Protein AF-A0A1T2XL00-F1 (afdb_monomer_lite)

Secondary structure (DSSP, 8-state):
----HHHHHHHHHHHTTPPPGGGGS---TT------PPPPHHHHHHHHHHHS--TT----SS----------SSSS---------------------

Organism: NCBI:txid1324314

Sequence (97 aa):
MGATKAKKLREKRIREGKYDPTNQRGSWNGILPIERTTPTRQEAQLKLHKKHKQKWNQSHAGDDSIFLLPRLLYLKMSCPMSANLYFPMFSIGATRP

Foldseek 3Di:
DDDDPVVVVQVVCVVVVHDRCVVVPDDPVPDDPDPPDDDDPVRVVVCVCPVPPPPPPPPDPPDDDDPDDDPPDPPPDDDDDDDDDDDDDDDDDDDDD

Structure (mmCIF, N/CA/C/O backbone):
data_AF-A0A1T2XL00-F1
#
_entry.id   AF-A0A1T2XL00-F1
#
loop_
_atom_site.group_PDB
_atom_site.id
_atom_site.type_symbol
_atom_site.label_atom_id
_atom_site.label_alt_id
_atom_site.label_comp_id
_atom_site.label_asym_id
_atom_site.label_entity_id
_atom_site.label_seq_id
_atom_site.pdbx_PDB_ins_code
_atom_site.Cartn_x
_atom_site.Cartn_y
_atom_site.Cartn_z
_atom_site.occupancy
_atom_site.B_iso_or_equiv
_atom_site.auth_seq_id
_atom_site.auth_comp_id
_atom_site.auth_asym_id
_atom_site.auth_atom_id
_atom_site.pdbx_PDB_model_num
ATOM 1 N N . MET A 1 1 ? 7.168 15.081 -8.708 1.00 43.09 1 MET A N 1
ATOM 2 C CA . MET A 1 1 ? 7.289 13.619 -8.484 1.00 43.09 1 MET A CA 1
ATOM 3 C C . MET A 1 1 ? 7.859 12.980 -9.739 1.00 43.09 1 MET A C 1
ATOM 5 O O . MET A 1 1 ? 7.390 13.302 -10.820 1.00 43.09 1 MET A O 1
ATOM 9 N N . GLY A 1 2 ? 8.889 12.141 -9.620 1.00 84.69 2 GLY A N 1
ATOM 10 C CA . GLY A 1 2 ? 9.558 11.515 -10.765 1.00 84.69 2 GLY A CA 1
ATOM 11 C C . GLY A 1 2 ? 9.544 9.993 -10.666 1.00 84.69 2 GLY A C 1
ATOM 12 O O . GLY A 1 2 ? 9.465 9.440 -9.571 1.00 84.69 2 GLY A O 1
ATOM 13 N N . ALA A 1 3 ? 9.635 9.311 -11.809 1.00 88.69 3 ALA A N 1
ATOM 14 C CA . ALA A 1 3 ? 9.776 7.859 -11.833 1.00 88.69 3 ALA A CA 1
ATOM 15 C C . ALA A 1 3 ? 11.016 7.416 -11.035 1.00 88.69 3 ALA A C 1
ATOM 17 O O . ALA A 1 3 ? 12.085 8.029 -11.137 1.00 88.69 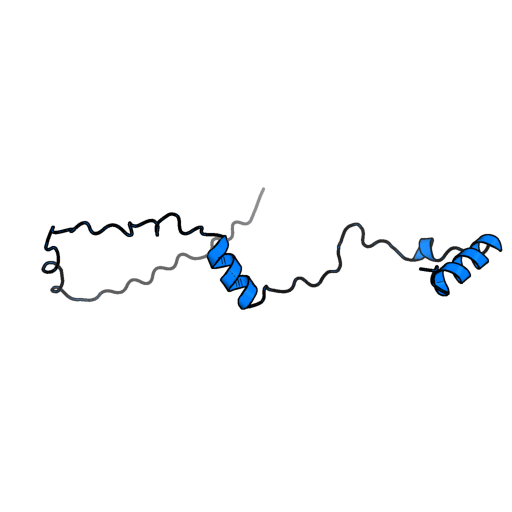3 ALA A O 1
ATOM 18 N N . THR A 1 4 ? 10.879 6.336 -10.264 1.00 94.31 4 THR A N 1
ATOM 19 C CA . THR A 1 4 ? 11.987 5.755 -9.498 1.00 94.31 4 THR A CA 1
ATOM 20 C C . THR A 1 4 ? 13.111 5.294 -10.429 1.00 94.31 4 THR A C 1
ATOM 22 O O . THR A 1 4 ? 12.880 4.956 -11.595 1.00 94.31 4 THR A O 1
ATOM 25 N N . LYS A 1 5 ? 14.347 5.238 -9.916 1.00 94.44 5 LYS A N 1
ATOM 26 C CA . LYS A 1 5 ? 15.510 4.758 -10.686 1.00 94.44 5 LYS A CA 1
ATOM 27 C C . LYS A 1 5 ? 15.267 3.355 -11.267 1.00 94.44 5 LYS A C 1
ATOM 29 O O . LYS A 1 5 ? 15.559 3.118 -12.434 1.00 94.44 5 LYS A O 1
ATOM 34 N N . ALA A 1 6 ? 14.651 2.463 -10.487 1.00 92.56 6 ALA A N 1
ATOM 35 C CA . ALA A 1 6 ? 14.313 1.106 -10.915 1.00 92.56 6 ALA A CA 1
ATOM 36 C C . ALA A 1 6 ? 13.335 1.079 -12.103 1.00 92.56 6 ALA A C 1
ATOM 38 O O . ALA A 1 6 ? 13.558 0.348 -13.068 1.00 92.56 6 ALA A O 1
ATOM 39 N N . LYS A 1 7 ? 12.289 1.918 -12.075 1.00 93.50 7 LYS A N 1
ATOM 40 C CA . LYS A 1 7 ? 11.312 2.013 -13.169 1.00 93.50 7 LYS A CA 1
ATOM 41 C C . LYS A 1 7 ? 11.976 2.480 -14.470 1.00 93.50 7 LYS A C 1
ATOM 43 O O . LYS A 1 7 ? 11.796 1.840 -15.502 1.00 93.50 7 LYS A O 1
ATOM 48 N N . LYS A 1 8 ? 12.822 3.512 -14.395 1.00 94.44 8 LYS A N 1
ATOM 49 C CA . LYS A 1 8 ? 13.573 4.037 -15.550 1.00 94.44 8 LYS A CA 1
ATOM 50 C C . LYS A 1 8 ? 14.515 2.994 -16.163 1.00 94.44 8 LYS A C 1
ATOM 52 O O . LYS A 1 8 ? 14.604 2.881 -17.383 1.00 94.44 8 LYS A O 1
ATOM 57 N N . LEU A 1 9 ? 15.210 2.215 -15.329 1.00 93.81 9 LEU A N 1
ATOM 58 C CA . LEU A 1 9 ? 16.093 1.137 -15.793 1.00 93.81 9 LEU A CA 1
ATOM 59 C C . LEU A 1 9 ? 15.318 0.025 -16.502 1.00 93.81 9 LEU A C 1
ATOM 61 O O . LEU A 1 9 ? 15.766 -0.462 -17.539 1.00 93.81 9 LEU A O 1
ATOM 65 N N . ARG A 1 10 ? 14.148 -0.353 -15.977 1.00 92.62 10 ARG A N 1
ATOM 66 C CA . ARG A 1 10 ? 13.270 -1.335 -16.619 1.00 92.62 10 ARG A CA 1
ATOM 67 C C . ARG A 1 10 ? 12.803 -0.848 -17.991 1.00 92.62 10 ARG A C 1
ATOM 69 O O . ARG A 1 10 ? 12.969 -1.562 -18.969 1.00 92.62 10 ARG A O 1
ATOM 76 N N . GLU A 1 11 ? 12.307 0.383 -18.082 1.00 94.00 11 GLU A N 1
ATOM 77 C CA . GLU A 1 11 ? 11.869 0.991 -19.349 1.00 94.00 11 GLU A CA 1
ATOM 78 C C . GLU A 1 11 ? 13.002 1.092 -20.377 1.00 94.00 11 GLU A C 1
ATOM 80 O O . GLU A 1 11 ? 12.779 0.894 -21.569 1.00 94.00 11 GLU A O 1
ATOM 85 N N . LYS A 1 12 ? 14.234 1.376 -19.933 1.00 95.06 12 LYS A N 1
ATOM 86 C CA . LYS A 1 12 ? 15.417 1.345 -20.804 1.00 95.06 12 LYS A CA 1
ATOM 87 C C . LYS A 1 12 ? 15.665 -0.060 -21.361 1.00 95.06 12 LYS A C 1
ATOM 89 O O . LYS A 1 12 ? 15.841 -0.202 -22.563 1.00 95.06 12 LYS A O 1
ATOM 94 N N . ARG A 1 13 ? 15.633 -1.093 -20.514 1.00 93.69 13 ARG A N 1
ATOM 95 C CA . ARG A 1 13 ? 15.839 -2.490 -20.938 1.00 93.69 13 ARG A CA 1
ATOM 96 C C . ARG A 1 13 ? 14.760 -2.967 -21.912 1.00 93.69 13 ARG A C 1
ATOM 98 O O . ARG A 1 13 ? 15.099 -3.608 -22.896 1.00 93.69 13 ARG A O 1
ATOM 105 N N . ILE A 1 14 ? 13.501 -2.598 -21.678 1.00 94.81 14 ILE A N 1
ATOM 106 C CA . ILE A 1 14 ? 12.390 -2.917 -22.588 1.00 94.81 14 ILE A CA 1
ATOM 107 C C . ILE A 1 14 ? 12.610 -2.258 -23.956 1.00 94.81 14 ILE A C 1
ATOM 109 O O . ILE A 1 14 ? 12.457 -2.915 -24.979 1.00 94.81 14 ILE A O 1
ATOM 113 N N . ARG A 1 15 ? 13.043 -0.988 -23.988 1.00 94.94 15 ARG A N 1
ATOM 114 C CA . ARG A 1 15 ? 13.392 -0.298 -25.246 1.00 94.94 15 ARG A CA 1
ATOM 115 C C . ARG A 1 15 ? 14.547 -0.958 -25.996 1.00 94.94 15 ARG A C 1
ATOM 117 O O . ARG A 1 15 ? 14.552 -0.950 -27.216 1.00 94.94 15 ARG A O 1
ATOM 124 N N . GLU A 1 16 ? 15.504 -1.534 -25.277 1.00 96.50 16 GLU A N 1
ATOM 125 C CA . GLU A 1 16 ? 16.614 -2.310 -25.848 1.00 96.50 16 GLU A CA 1
ATOM 126 C C . GLU A 1 16 ? 16.191 -3.723 -26.306 1.00 96.50 16 GLU A C 1
ATOM 128 O O . GLU A 1 16 ? 17.042 -4.493 -26.742 1.00 96.50 16 GLU A O 1
ATOM 133 N N . GLY A 1 17 ? 14.910 -4.094 -26.182 1.00 94.56 17 GLY A N 1
ATOM 134 C CA . GLY A 1 17 ? 14.397 -5.418 -26.552 1.00 94.56 17 GLY A CA 1
ATOM 135 C C . GLY A 1 17 ? 14.677 -6.517 -25.522 1.00 94.56 17 GLY A C 1
ATOM 136 O O . GLY A 1 17 ? 14.523 -7.699 -25.819 1.00 94.56 17 GLY A O 1
ATOM 137 N N . LYS A 1 18 ? 1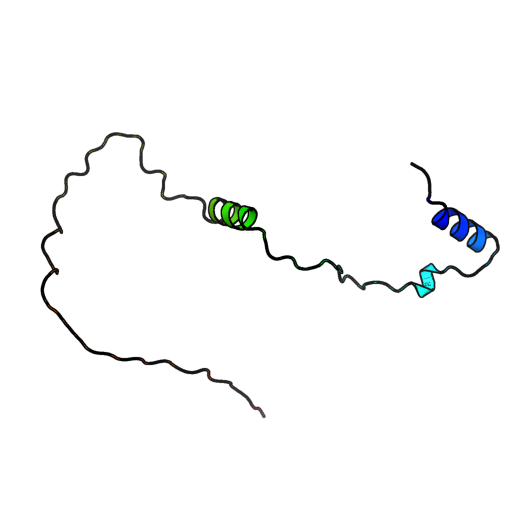5.102 -6.159 -24.304 1.00 93.50 18 LYS A N 1
ATOM 138 C CA . LYS A 1 18 ? 15.352 -7.125 -23.223 1.00 93.50 18 LYS A CA 1
ATOM 139 C C . LYS A 1 18 ? 14.052 -7.521 -22.524 1.00 93.50 18 LYS A C 1
ATOM 141 O O . LYS A 1 18 ? 13.063 -6.793 -22.532 1.00 93.50 18 LYS A O 1
ATOM 146 N N . TYR A 1 19 ? 14.107 -8.665 -21.849 1.00 91.19 19 TYR A N 1
ATOM 147 C CA . TYR A 1 19 ? 12.990 -9.244 -21.110 1.00 91.19 19 TYR A CA 1
ATOM 148 C C . TYR A 1 19 ? 12.434 -8.321 -20.009 1.00 91.19 19 TYR A C 1
ATOM 150 O O . TYR A 1 19 ? 13.199 -7.718 -19.247 1.00 91.19 19 TYR A O 1
ATOM 158 N N . ASP A 1 20 ? 11.102 -8.258 -19.888 1.00 91.88 20 ASP A N 1
ATOM 159 C CA . ASP A 1 20 ? 10.427 -7.528 -18.812 1.00 91.88 20 ASP A CA 1
ATOM 160 C C . ASP A 1 20 ? 10.246 -8.416 -17.562 1.00 91.88 20 ASP A C 1
ATOM 162 O O . ASP A 1 20 ? 9.493 -9.393 -17.606 1.00 91.88 20 ASP A O 1
ATOM 166 N N . PRO A 1 21 ? 10.870 -8.075 -16.415 1.00 87.25 21 PRO A N 1
ATOM 167 C CA . PRO A 1 21 ? 10.713 -8.825 -15.169 1.00 87.25 21 PRO A CA 1
ATOM 168 C C . PRO A 1 21 ? 9.288 -8.800 -14.592 1.00 87.25 21 PRO A C 1
ATOM 170 O O . PRO A 1 21 ? 9.002 -9.570 -13.676 1.00 87.25 21 PRO A O 1
ATOM 173 N N . THR A 1 22 ? 8.383 -7.937 -15.073 1.00 88.06 22 THR A N 1
ATOM 174 C CA . THR A 1 22 ? 6.974 -7.961 -14.630 1.00 88.06 22 THR A CA 1
ATOM 175 C C . THR A 1 22 ? 6.287 -9.280 -14.956 1.00 88.06 22 THR A C 1
ATOM 177 O O . THR A 1 22 ? 5.506 -9.758 -14.137 1.00 88.06 22 THR A O 1
ATOM 180 N N . ASN A 1 23 ? 6.653 -9.904 -16.077 1.00 88.31 23 ASN A N 1
ATOM 181 C CA . ASN A 1 23 ? 6.092 -11.172 -16.534 1.00 88.31 23 ASN A CA 1
ATOM 182 C C . ASN A 1 23 ? 6.397 -12.337 -15.575 1.00 88.31 23 ASN A C 1
ATOM 184 O O . ASN A 1 23 ? 5.623 -13.284 -15.503 1.00 88.31 23 ASN A O 1
ATOM 188 N N . GLN A 1 24 ? 7.492 -12.266 -14.808 1.00 90.56 24 GLN A N 1
ATOM 189 C CA . GLN A 1 24 ? 7.847 -13.282 -13.804 1.00 90.56 24 GLN A CA 1
ATOM 190 C C . GLN A 1 24 ? 7.329 -12.967 -12.403 1.00 90.56 24 GLN A C 1
ATOM 192 O O . GLN A 1 24 ? 7.295 -13.854 -11.555 1.00 90.56 24 GLN A O 1
ATOM 197 N N . ARG A 1 25 ? 6.963 -11.712 -12.115 1.00 87.25 25 ARG A N 1
ATOM 198 C CA . ARG A 1 25 ? 6.792 -11.238 -10.731 1.00 87.25 25 ARG A CA 1
ATOM 199 C C . ARG A 1 25 ? 5.603 -11.868 -9.993 1.00 87.25 25 ARG A C 1
ATOM 201 O O . ARG A 1 25 ? 5.517 -11.710 -8.779 1.00 87.25 25 ARG A O 1
ATOM 208 N N . GLY A 1 26 ? 4.731 -12.591 -10.695 1.00 88.06 26 GLY A N 1
ATOM 209 C CA . GLY A 1 26 ? 3.518 -13.174 -10.135 1.00 88.06 26 GLY A CA 1
ATOM 210 C C . GLY A 1 26 ? 2.527 -12.108 -9.658 1.00 88.06 26 GLY A C 1
ATOM 211 O O . GLY A 1 26 ? 2.872 -10.955 -9.387 1.00 88.06 26 GLY A O 1
ATOM 212 N N . SER A 1 27 ? 1.260 -12.487 -9.566 1.00 86.44 27 SER A N 1
ATOM 213 C CA . SER A 1 27 ? 0.212 -11.660 -8.973 1.00 86.44 27 SER A CA 1
ATOM 214 C C . SER A 1 27 ? -0.279 -12.298 -7.685 1.00 86.44 27 SER A C 1
ATOM 216 O O . SER A 1 27 ? -0.381 -13.514 -7.573 1.00 86.44 27 SER A O 1
ATOM 218 N N . TRP A 1 28 ? -0.659 -11.464 -6.720 1.00 86.12 28 TRP A N 1
ATOM 219 C CA . TRP A 1 28 ? -1.302 -11.925 -5.488 1.00 86.12 28 TRP A CA 1
ATOM 220 C C . TRP A 1 28 ? -2.745 -12.415 -5.707 1.00 86.12 28 TRP A C 1
ATOM 222 O O . TRP A 1 28 ? -3.399 -12.837 -4.762 1.00 86.12 28 TRP A O 1
ATOM 232 N N . ASN A 1 29 ? -3.254 -12.366 -6.946 1.00 87.56 29 ASN A N 1
ATOM 233 C CA . ASN A 1 29 ? -4.553 -12.917 -7.350 1.00 87.56 29 ASN A CA 1
ATOM 234 C C . ASN A 1 29 ? -5.728 -12.430 -6.484 1.00 87.56 29 ASN A C 1
ATOM 236 O O . ASN A 1 29 ? -6.609 -13.199 -6.119 1.00 87.56 29 ASN A O 1
ATOM 240 N N . GLY A 1 30 ? -5.726 -11.142 -6.125 1.00 84.06 30 GLY A N 1
ATOM 241 C CA . GLY A 1 30 ? -6.775 -10.532 -5.300 1.00 84.06 30 GLY A CA 1
ATOM 242 C C . GLY A 1 30 ? -6.630 -10.778 -3.796 1.00 84.06 30 GLY A C 1
ATOM 243 O O . GLY A 1 30 ? -7.378 -10.195 -3.014 1.00 84.06 30 GLY A O 1
ATOM 244 N N . ILE A 1 31 ? -5.642 -11.568 -3.369 1.00 85.38 31 ILE A N 1
ATOM 245 C CA . ILE A 1 31 ? -5.268 -11.673 -1.961 1.00 85.38 31 ILE A CA 1
ATOM 246 C C . ILE A 1 31 ? -4.515 -10.396 -1.599 1.00 85.38 31 ILE A C 1
ATOM 248 O O . ILE A 1 31 ? -3.479 -10.082 -2.179 1.00 85.38 31 ILE A O 1
ATOM 252 N N . LEU A 1 32 ? -5.041 -9.641 -0.642 1.00 83.69 32 LEU A N 1
ATOM 253 C CA . LEU A 1 32 ? -4.304 -8.547 -0.026 1.00 83.69 32 LEU A CA 1
ATOM 254 C C . LEU A 1 32 ? -3.466 -9.150 1.107 1.00 83.69 32 LEU A C 1
ATOM 256 O O . LEU A 1 32 ? -4.058 -9.585 2.098 1.00 83.69 32 LEU A O 1
ATOM 260 N N . PRO A 1 33 ? -2.123 -9.208 0.993 1.00 80.06 33 PRO A N 1
ATOM 261 C CA . PRO A 1 33 ? -1.251 -9.696 2.056 1.00 80.06 33 PRO A CA 1
ATOM 262 C C . PRO A 1 33 ? -1.128 -8.617 3.135 1.00 80.06 33 PRO A C 1
ATOM 264 O O . PRO A 1 33 ? -0.084 -8.000 3.323 1.00 80.06 33 PRO A O 1
ATOM 267 N N . ILE A 1 34 ? -2.245 -8.322 3.788 1.00 86.56 34 ILE A N 1
ATOM 268 C CA . ILE A 1 34 ? -2.308 -7.429 4.933 1.00 86.56 34 ILE A CA 1
ATOM 269 C C . ILE A 1 34 ? -2.439 -8.320 6.158 1.00 86.56 34 ILE A C 1
ATOM 271 O O . ILE A 1 34 ? -3.278 -9.225 6.198 1.00 86.56 34 ILE A O 1
ATOM 275 N N . GLU A 1 35 ? -1.608 -8.061 7.159 1.00 82.12 35 GLU A N 1
ATOM 276 C CA . GLU A 1 35 ? -1.731 -8.716 8.452 1.00 82.12 35 GLU A CA 1
ATOM 277 C C . GLU A 1 35 ? -3.104 -8.398 9.047 1.00 82.12 35 GLU A C 1
ATOM 279 O O . GLU A 1 35 ? -3.499 -7.236 9.177 1.00 82.12 35 GLU A O 1
ATOM 284 N N . ARG A 1 36 ? -3.865 -9.437 9.403 1.00 81.69 36 ARG A N 1
ATOM 285 C CA . ARG A 1 36 ? -5.123 -9.250 10.128 1.00 81.69 36 ARG A CA 1
ATOM 286 C C . ARG A 1 36 ? -4.779 -8.899 11.568 1.00 81.69 36 ARG A C 1
ATOM 288 O O . ARG A 1 36 ? -4.614 -9.784 12.401 1.00 81.69 36 ARG A O 1
ATOM 295 N N . THR A 1 37 ? -4.658 -7.612 11.853 1.00 87.19 37 THR A N 1
ATOM 296 C CA . THR A 1 37 ? -4.443 -7.128 13.212 1.00 87.19 37 THR A CA 1
ATOM 297 C C . THR A 1 37 ? -5.762 -7.107 13.977 1.00 87.19 37 THR A C 1
ATOM 299 O O . THR A 1 37 ? -6.823 -6.747 13.457 1.00 87.19 37 THR A O 1
ATOM 302 N N . THR A 1 38 ? -5.718 -7.542 15.233 1.00 89.88 38 THR A N 1
ATOM 303 C CA . THR A 1 38 ? -6.832 -7.334 16.160 1.00 89.88 38 THR A CA 1
ATOM 304 C C . THR A 1 38 ? -6.963 -5.841 16.466 1.00 89.88 38 THR A C 1
ATOM 306 O O . THR A 1 38 ? -5.939 -5.160 16.545 1.00 89.88 38 THR A O 1
ATOM 309 N N . PRO A 1 39 ? -8.184 -5.319 16.677 1.00 91.75 39 PRO A N 1
ATOM 310 C CA . PRO A 1 39 ? -8.371 -3.909 16.993 1.00 91.75 39 PRO A CA 1
ATOM 311 C C . PRO A 1 39 ? -7.658 -3.532 18.292 1.00 91.75 39 PRO A C 1
ATOM 313 O O . PRO A 1 39 ? -7.583 -4.329 19.234 1.00 91.75 39 PRO A O 1
ATOM 316 N N . THR A 1 40 ? -7.184 -2.292 18.366 1.00 93.25 40 THR A N 1
ATOM 317 C CA . THR A 1 40 ? -6.605 -1.761 19.605 1.00 93.25 40 THR A CA 1
ATOM 318 C C . THR A 1 40 ? -7.684 -1.575 20.680 1.00 93.25 40 THR A C 1
ATOM 320 O O . THR A 1 40 ? -8.881 -1.474 20.392 1.00 93.25 40 THR A O 1
ATOM 323 N N . ARG A 1 41 ? -7.285 -1.493 21.960 1.00 92.50 41 ARG A N 1
ATOM 324 C CA . ARG A 1 41 ? -8.227 -1.270 23.078 1.00 92.50 41 ARG A CA 1
ATOM 325 C C . ARG A 1 41 ? -9.095 -0.023 22.863 1.00 92.50 41 ARG A C 1
ATOM 327 O O . ARG A 1 41 ? -10.290 -0.054 23.153 1.00 92.50 41 ARG A O 1
ATOM 334 N N . GLN A 1 42 ? -8.501 1.051 22.342 1.00 92.50 42 GLN A N 1
ATOM 335 C CA . GLN A 1 42 ? -9.196 2.310 22.069 1.00 92.50 42 GLN A CA 1
ATOM 336 C C . GLN A 1 42 ? -10.237 2.142 20.952 1.00 92.50 42 GLN A C 1
ATOM 338 O O . GLN A 1 42 ? -11.387 2.555 21.104 1.00 92.50 42 GLN A O 1
ATOM 343 N N . GLU A 1 43 ? -9.878 1.464 19.859 1.00 91.75 43 GLU A N 1
ATOM 344 C CA . GLU A 1 43 ? -10.800 1.162 18.758 1.00 91.75 43 GLU A CA 1
ATOM 345 C C . GLU A 1 43 ? -11.979 0.298 19.210 1.00 91.75 43 GLU A C 1
ATOM 347 O O . GLU A 1 43 ? -13.121 0.548 18.816 1.00 91.75 43 GLU A O 1
ATOM 352 N N . ALA A 1 44 ? -11.728 -0.689 20.073 1.00 91.81 44 ALA A N 1
ATOM 353 C CA . ALA A 1 44 ? -12.777 -1.533 20.632 1.00 91.81 44 ALA A CA 1
ATOM 354 C C . ALA A 1 44 ? -13.774 -0.718 21.476 1.00 91.81 44 ALA A C 1
ATOM 356 O O . ALA A 1 44 ? -14.985 -0.853 21.291 1.00 91.81 44 ALA A O 1
ATOM 357 N N . GLN A 1 45 ? -13.286 0.175 22.345 1.00 91.00 45 GLN A N 1
ATOM 358 C CA . GLN A 1 45 ? -14.131 1.059 23.160 1.00 91.00 45 GLN A CA 1
ATOM 359 C C . GLN A 1 45 ? -14.977 2.005 22.296 1.00 91.00 45 GLN A C 1
ATOM 361 O O . GLN A 1 45 ? -16.190 2.113 22.494 1.00 91.00 45 GLN A O 1
ATOM 366 N N . LEU A 1 46 ? -14.370 2.631 21.283 1.00 90.50 46 LEU A N 1
ATOM 367 C CA . LEU A 1 46 ? -15.085 3.493 20.337 1.00 90.50 46 LEU A CA 1
ATOM 368 C C . LEU A 1 46 ? -16.151 2.721 19.556 1.00 90.50 46 LEU A C 1
ATOM 370 O O . LEU A 1 46 ? -17.255 3.227 19.341 1.00 90.50 46 LEU A O 1
ATOM 374 N N . LYS A 1 47 ? -15.845 1.488 19.139 1.00 89.81 47 LYS A N 1
ATOM 375 C CA . LYS A 1 47 ? -16.792 0.626 18.430 1.00 89.81 47 LYS A CA 1
ATOM 376 C C . LYS A 1 47 ? -17.991 0.283 19.304 1.00 89.81 47 LYS A C 1
ATOM 378 O O . LYS A 1 47 ? -19.106 0.342 18.802 1.00 89.81 47 LYS A O 1
ATOM 383 N N . LEU A 1 48 ? -17.795 -0.027 20.585 1.00 86.31 48 LEU A N 1
ATOM 384 C CA . LEU A 1 48 ? -18.899 -0.297 21.513 1.00 86.31 48 LEU A CA 1
ATOM 385 C C . LEU A 1 48 ? -19.827 0.917 21.657 1.00 86.31 48 LEU A C 1
ATOM 387 O O . LEU A 1 48 ? -21.036 0.772 21.486 1.00 86.31 48 LEU A O 1
ATOM 391 N N . HIS A 1 49 ? -19.259 2.110 21.864 1.00 84.06 49 HIS A N 1
ATOM 392 C CA . HIS A 1 49 ? -20.025 3.353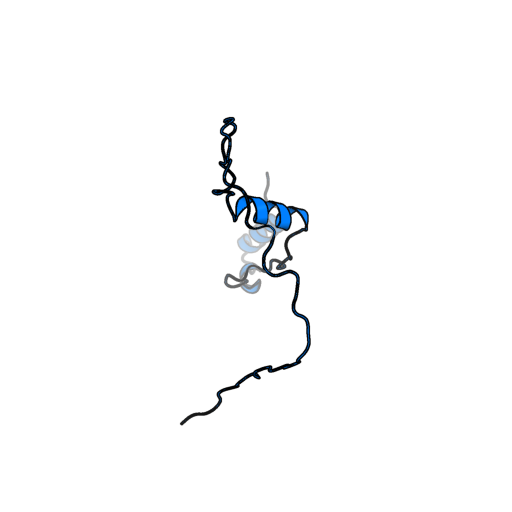 22.005 1.00 84.06 49 HIS A CA 1
ATOM 393 C C . HIS A 1 49 ? -20.796 3.735 20.727 1.00 84.06 49 HIS A C 1
ATOM 395 O O . HIS A 1 49 ? -21.897 4.275 20.792 1.00 84.06 49 HIS A O 1
ATOM 401 N N . LYS A 1 50 ? -20.230 3.458 19.543 1.00 84.69 50 LYS A N 1
ATOM 402 C CA . LYS A 1 50 ? -20.845 3.800 18.246 1.00 84.69 50 LYS A CA 1
ATOM 403 C C . LYS A 1 50 ? -21.816 2.736 17.721 1.00 84.69 50 LYS A C 1
ATOM 405 O O . LYS A 1 50 ? -22.799 3.089 17.074 1.00 84.69 50 LYS A O 1
ATOM 410 N N . LYS A 1 51 ? -21.539 1.447 17.955 1.00 84.88 51 LYS A N 1
ATOM 411 C CA . LYS A 1 51 ? -22.310 0.314 17.407 1.00 84.88 51 LYS A CA 1
ATOM 412 C C . LYS A 1 51 ? -23.698 0.224 18.033 1.00 84.88 51 LYS A C 1
ATOM 414 O O . LYS A 1 51 ? -24.674 0.026 17.317 1.00 84.88 51 LYS A O 1
ATOM 419 N N . HIS A 1 52 ? -23.783 0.385 19.349 1.00 77.88 52 HIS A N 1
ATOM 420 C CA . HIS A 1 52 ? -25.046 0.415 20.074 1.00 77.88 52 HIS A CA 1
ATOM 421 C C . HIS A 1 52 ? -25.365 1.871 20.389 1.00 77.88 52 HIS A C 1
ATOM 423 O O . HIS A 1 52 ? -25.039 2.358 21.469 1.00 77.88 52 HIS A O 1
ATOM 429 N N . LYS A 1 53 ? -25.958 2.591 19.422 1.00 68.75 53 LYS A N 1
ATOM 430 C CA . LYS A 1 53 ? -26.487 3.935 19.691 1.00 68.75 53 LYS A CA 1
ATOM 431 C C . LYS A 1 53 ? -27.384 3.820 20.922 1.00 68.75 53 LYS A C 1
ATOM 433 O O . LYS A 1 53 ? -28.333 3.038 20.897 1.00 68.75 53 LYS A O 1
ATOM 438 N N . GLN A 1 54 ? -27.049 4.554 21.982 1.00 67.88 54 GLN A N 1
ATOM 439 C CA . GLN A 1 54 ? -27.794 4.627 23.240 1.00 67.88 54 GLN A CA 1
ATOM 440 C C . GLN A 1 54 ? -29.167 5.269 22.978 1.00 67.88 54 GLN A C 1
ATOM 442 O O . GLN A 1 54 ? -29.420 6.407 23.355 1.00 67.88 54 GLN A O 1
ATOM 447 N N . LYS A 1 55 ? -30.053 4.563 22.269 1.00 61.97 55 LYS A N 1
ATOM 448 C CA . LYS A 1 55 ? -31.417 5.011 21.962 1.00 61.97 55 LYS A CA 1
ATOM 449 C C . LYS A 1 55 ? -32.242 5.141 23.248 1.00 61.97 55 LYS A C 1
ATOM 451 O O . LYS A 1 55 ? -33.213 5.879 23.269 1.00 61.97 55 LYS A O 1
ATOM 456 N N . TRP A 1 56 ? -31.832 4.445 24.311 1.00 59.50 56 TRP A N 1
ATOM 457 C CA . TRP A 1 56 ? -32.556 4.359 25.576 1.00 59.50 56 TRP A CA 1
ATOM 458 C C . TRP A 1 56 ? -32.159 5.417 26.622 1.00 59.50 56 TRP A C 1
ATOM 460 O O . TRP A 1 56 ? -32.900 5.630 27.570 1.00 59.50 56 TRP A O 1
ATOM 470 N N . ASN A 1 57 ? -31.047 6.143 26.446 1.00 58.75 57 ASN A N 1
ATOM 471 C CA . ASN A 1 57 ? -30.631 7.171 27.417 1.00 58.75 57 ASN A CA 1
ATOM 472 C C . ASN A 1 57 ? -31.213 8.564 27.119 1.00 58.75 57 ASN A C 1
ATOM 474 O O . ASN A 1 57 ? -30.771 9.554 27.693 1.00 58.75 57 ASN A O 1
ATOM 478 N N . GLN A 1 58 ? -32.226 8.656 26.254 1.00 57.94 58 GLN A N 1
ATOM 479 C CA . GLN A 1 58 ? -33.064 9.851 26.121 1.00 57.94 58 GLN A CA 1
ATOM 480 C C . GLN A 1 58 ? -34.141 9.858 27.218 1.00 57.94 58 GLN A C 1
ATOM 482 O O . GLN A 1 58 ? -35.326 9.963 26.936 1.00 57.94 58 GLN A O 1
ATOM 487 N N . SER A 1 59 ? -33.739 9.705 28.480 1.00 54.41 59 SER A N 1
ATOM 488 C CA . SER A 1 59 ? -34.630 9.946 29.615 1.00 54.41 59 SER A CA 1
ATOM 489 C C . SER A 1 59 ? -34.398 11.372 30.093 1.00 54.41 59 SER A C 1
ATOM 491 O O . SER A 1 59 ? -33.502 11.619 30.890 1.00 54.41 59 SER A O 1
ATOM 493 N N . HIS A 1 60 ? -35.163 12.288 29.500 1.00 53.03 60 HIS A N 1
ATOM 494 C CA . HIS A 1 60 ? -35.642 13.549 30.065 1.00 53.03 60 HIS A CA 1
ATOM 495 C C . HIS A 1 60 ? -34.720 14.255 31.079 1.00 53.03 60 HIS A C 1
ATOM 497 O O . HIS A 1 60 ? -34.737 13.967 32.270 1.00 53.03 60 HIS A O 1
ATOM 503 N N . ALA A 1 61 ? -34.024 15.298 30.618 1.00 52.25 61 ALA A N 1
ATOM 504 C CA . ALA A 1 61 ? -33.699 16.451 31.462 1.00 52.25 61 ALA A CA 1
ATOM 505 C C . ALA A 1 61 ? -34.985 17.268 31.711 1.00 52.25 61 ALA A C 1
ATOM 507 O O . ALA A 1 61 ? -35.120 18.398 31.250 1.00 52.25 61 ALA A O 1
ATOM 508 N N . GLY A 1 62 ? -35.972 16.629 32.335 1.00 49.88 62 GLY A N 1
ATOM 509 C CA . GLY A 1 62 ? -37.260 17.198 32.701 1.00 49.88 62 GLY A CA 1
ATOM 510 C C . GLY A 1 62 ? -37.669 16.575 34.024 1.00 49.88 62 GLY A C 1
ATOM 511 O O . GLY A 1 62 ? -37.858 15.362 34.097 1.00 49.88 62 GLY A O 1
ATOM 512 N N . ASP A 1 63 ? -37.693 17.408 35.056 1.00 51.19 63 ASP A N 1
ATOM 513 C CA . ASP A 1 63 ? -38.142 17.099 36.406 1.00 51.19 63 ASP A CA 1
ATOM 514 C C . ASP A 1 63 ? -39.568 16.547 36.386 1.00 51.19 63 ASP A C 1
ATOM 516 O O . ASP A 1 63 ? -40.505 17.329 36.404 1.00 51.19 63 ASP A O 1
ATOM 520 N N . ASP A 1 64 ? -39.759 15.228 36.383 1.00 48.16 64 ASP A N 1
ATOM 521 C CA . ASP A 1 64 ? -41.082 14.653 36.626 1.00 48.16 64 ASP A CA 1
ATOM 522 C C . ASP A 1 64 ? -40.978 13.419 37.529 1.00 48.16 64 ASP A C 1
ATOM 524 O O . ASP A 1 64 ? -40.413 12.372 37.206 1.00 48.16 64 ASP A O 1
ATOM 528 N N . SER A 1 65 ? -41.522 13.601 38.727 1.00 54.16 65 SER A N 1
ATOM 529 C CA . SER A 1 65 ? -41.600 12.668 39.842 1.00 54.16 65 SER A CA 1
ATOM 530 C C . SER A 1 65 ? -42.225 11.321 39.467 1.00 54.16 65 SER A C 1
ATOM 532 O O . SER A 1 65 ? -43.407 11.253 39.131 1.00 54.16 65 SER A O 1
ATOM 534 N N . ILE A 1 66 ? -41.487 10.225 39.651 1.00 49.72 66 ILE A N 1
ATOM 535 C CA . ILE A 1 66 ? -42.057 8.870 39.651 1.00 49.72 66 ILE A CA 1
ATOM 536 C C . ILE A 1 66 ? -42.245 8.428 41.105 1.00 49.72 66 ILE A C 1
ATOM 538 O O . ILE A 1 66 ? -41.409 7.742 41.691 1.00 49.72 66 ILE A O 1
ATOM 542 N N . PHE A 1 67 ? -43.370 8.828 41.700 1.00 50.44 67 PHE A N 1
ATOM 543 C CA . PHE A 1 67 ? -43.907 8.169 42.888 1.00 50.44 67 PHE A CA 1
ATOM 544 C C . PHE A 1 67 ? -44.819 7.022 42.459 1.00 50.44 67 PHE A C 1
ATOM 546 O O . PHE A 1 67 ? -46.002 7.236 42.236 1.00 50.44 67 PHE A O 1
ATOM 553 N N . LEU A 1 68 ? -44.277 5.802 42.416 1.00 46.94 68 LEU A N 1
ATOM 554 C CA . LEU A 1 68 ? -45.024 4.565 42.680 1.00 46.94 68 LEU A CA 1
ATOM 555 C C . LEU A 1 68 ? -44.093 3.568 43.403 1.00 46.94 68 LEU A C 1
ATOM 557 O O . LEU A 1 68 ? -43.472 2.689 42.811 1.00 46.94 68 LEU A O 1
ATOM 561 N N . LEU A 1 69 ? -43.968 3.765 44.718 1.00 43.53 69 LEU A N 1
ATOM 562 C CA . LEU A 1 69 ? -43.487 2.793 45.716 1.00 43.53 69 LEU A CA 1
ATOM 563 C C . LEU A 1 69 ? -44.353 1.501 45.695 1.00 43.53 69 LEU A C 1
ATOM 565 O O . LEU A 1 69 ? -45.483 1.567 45.215 1.00 43.53 69 LEU A O 1
ATOM 569 N N . PRO A 1 70 ? -43.997 0.378 46.366 1.00 47.56 70 PRO A N 1
ATOM 570 C CA . PRO A 1 70 ? -42.689 -0.191 46.716 1.00 47.56 70 PRO A CA 1
ATOM 571 C C . PRO A 1 70 ? -42.663 -1.739 46.516 1.00 47.56 70 PRO A C 1
ATOM 573 O O . PRO A 1 70 ? -43.287 -2.479 47.273 1.00 47.56 70 PRO A O 1
ATOM 576 N N . ARG A 1 71 ? -41.872 -2.295 45.585 1.00 39.16 71 ARG A N 1
ATOM 577 C CA . ARG A 1 71 ? -41.598 -3.759 45.533 1.00 39.16 71 ARG A CA 1
ATOM 578 C C . ARG A 1 71 ? -40.234 -4.095 46.143 1.00 39.16 71 ARG A C 1
ATOM 580 O O . ARG A 1 71 ? -39.435 -4.811 45.552 1.00 39.16 71 ARG A O 1
ATOM 587 N N . LEU A 1 72 ? -39.963 -3.539 47.325 1.00 49.06 72 LEU A N 1
ATOM 588 C CA . LEU A 1 72 ? -38.736 -3.771 48.100 1.00 49.06 72 LEU A CA 1
ATOM 589 C C . LEU A 1 72 ? -38.911 -4.756 49.270 1.00 49.06 72 LEU A C 1
ATOM 591 O O . LEU A 1 72 ? -38.026 -4.842 50.111 1.00 49.06 72 LEU A O 1
ATOM 595 N N . LEU A 1 73 ? -40.001 -5.531 49.340 1.00 47.69 73 LEU A N 1
ATOM 596 C CA . LEU A 1 73 ? -40.233 -6.457 50.464 1.00 47.69 73 LEU A CA 1
ATOM 597 C C . LEU A 1 73 ? -40.844 -7.815 50.075 1.00 47.69 73 LEU A C 1
ATOM 599 O O . LEU A 1 73 ? -41.654 -8.364 50.814 1.00 47.69 73 LEU A O 1
ATOM 603 N N . TYR A 1 74 ? -40.459 -8.408 48.942 1.00 52.56 74 TYR A N 1
ATOM 604 C CA . TYR A 1 74 ? -40.802 -9.815 48.698 1.00 52.56 74 TYR A CA 1
ATOM 605 C C . TYR A 1 74 ? -39.674 -10.536 47.959 1.00 52.56 74 TYR A C 1
ATOM 607 O O . TYR A 1 74 ? -39.266 -10.097 46.888 1.00 52.56 74 TYR A O 1
ATOM 615 N N . LEU A 1 75 ? -39.213 -11.652 48.538 1.00 44.78 75 LEU A N 1
ATOM 616 C CA . LEU A 1 75 ? -38.189 -12.599 48.053 1.00 44.78 75 LEU A CA 1
ATOM 617 C C . LEU A 1 75 ? -36.735 -12.386 48.507 1.00 44.78 75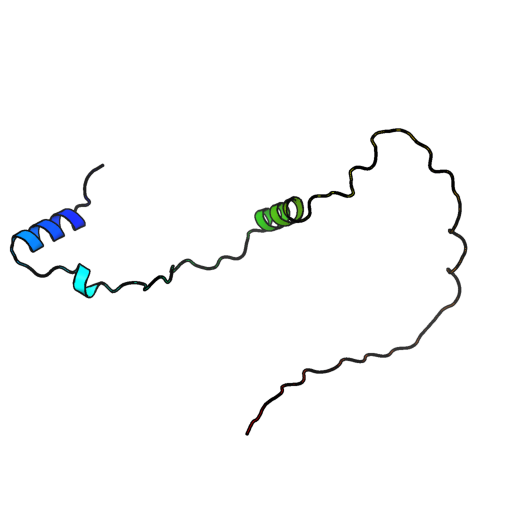 LEU A C 1
ATOM 619 O O . LEU A 1 75 ? -35.805 -12.894 47.886 1.00 44.78 75 LEU A O 1
ATOM 623 N N . LYS A 1 76 ? -36.523 -11.766 49.671 1.00 43.81 76 LYS A N 1
ATOM 624 C CA . LYS A 1 76 ? -35.364 -12.092 50.515 1.00 43.81 76 LYS A CA 1
ATOM 625 C C . LYS A 1 76 ? -35.864 -12.901 51.705 1.00 43.81 76 LYS A C 1
ATOM 627 O O . LYS A 1 76 ? -36.079 -12.317 52.750 1.00 43.81 76 LYS A O 1
ATOM 632 N N . MET A 1 77 ? -36.145 -14.193 51.488 1.00 41.50 77 MET A N 1
ATOM 633 C CA . MET A 1 77 ? -36.163 -15.285 52.483 1.00 41.50 77 MET A CA 1
ATOM 634 C C . MET A 1 77 ? -36.769 -16.559 51.871 1.00 41.50 77 MET A C 1
ATOM 636 O O . MET A 1 77 ? -37.985 -16.718 51.838 1.00 41.50 77 MET A O 1
ATOM 640 N N . SER A 1 78 ? -35.901 -17.440 51.363 1.00 41.50 78 SER A N 1
ATOM 641 C CA . SER A 1 78 ? -35.999 -18.914 51.387 1.00 41.50 78 SER A CA 1
ATOM 642 C C . SER A 1 78 ? -34.823 -19.485 50.579 1.00 41.50 78 SER A C 1
ATOM 644 O O . SER A 1 78 ? -34.837 -19.523 49.354 1.00 41.50 78 SER A O 1
ATOM 646 N N . CYS A 1 79 ? -33.758 -19.824 51.306 1.00 36.75 79 CYS A N 1
ATOM 647 C CA . CYS A 1 79 ? -32.604 -20.647 50.914 1.00 36.75 79 CYS A CA 1
ATOM 648 C C . CYS A 1 79 ? -33.035 -22.068 50.440 1.00 36.75 79 CYS A C 1
ATOM 650 O O . CYS A 1 79 ? -34.223 -22.371 50.500 1.00 36.75 79 CYS A O 1
ATOM 652 N N . PRO A 1 80 ? -32.126 -23.051 50.258 1.00 51.97 80 PRO A N 1
ATOM 653 C CA . PRO A 1 80 ? -30.881 -23.133 49.477 1.00 51.97 80 PRO A CA 1
ATOM 654 C C . PRO A 1 80 ? -30.816 -24.434 48.617 1.00 51.97 80 PRO A C 1
ATOM 656 O O . PRO A 1 80 ? -31.687 -25.287 48.688 1.00 51.97 80 PRO A O 1
ATOM 659 N N . MET A 1 81 ? -29.711 -24.614 47.880 1.00 42.22 81 MET A N 1
ATOM 660 C CA . MET A 1 81 ? -29.175 -25.889 47.352 1.00 42.22 81 MET A CA 1
ATOM 661 C C . MET A 1 81 ? -30.049 -26.756 46.421 1.00 42.22 81 MET A C 1
ATOM 663 O O . MET A 1 81 ? -30.909 -27.513 46.850 1.00 42.22 81 MET A O 1
ATOM 667 N N . SER A 1 82 ? -29.644 -26.856 45.156 1.00 43.22 82 SER A N 1
ATOM 668 C CA . SER A 1 82 ? -29.156 -28.137 44.617 1.00 43.22 82 SER A CA 1
ATOM 669 C C . SER A 1 82 ? -28.542 -27.944 43.234 1.00 43.22 82 SER A C 1
ATOM 671 O O . SER A 1 82 ? -29.035 -27.207 42.383 1.00 43.22 82 SER A O 1
ATOM 673 N N . ALA A 1 83 ? -27.389 -28.577 43.069 1.00 48.41 83 ALA A N 1
ATOM 674 C CA . ALA A 1 83 ? -26.638 -28.658 41.840 1.00 48.41 83 ALA A CA 1
ATOM 675 C C . ALA A 1 83 ? -27.4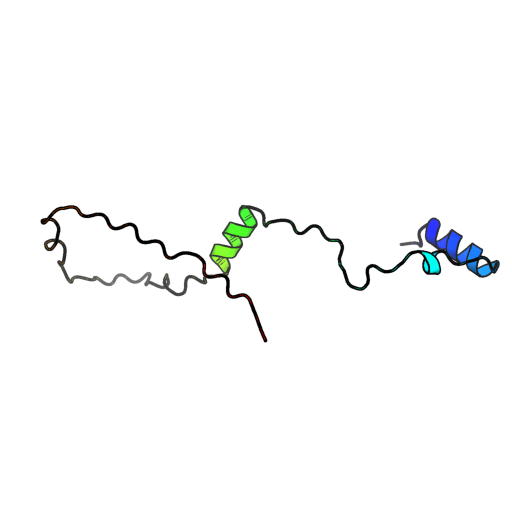48 -29.362 40.745 1.00 48.41 83 ALA A C 1
ATOM 677 O O . ALA A 1 83 ? -28.078 -30.380 41.006 1.00 48.41 83 ALA A O 1
ATOM 678 N N . ASN A 1 84 ? -27.331 -28.885 39.509 1.00 48.31 84 ASN A N 1
ATOM 679 C CA . ASN A 1 84 ? -27.240 -29.789 38.372 1.00 48.31 84 ASN A CA 1
ATOM 680 C C . ASN A 1 84 ? -26.469 -29.114 37.240 1.00 48.31 84 ASN A C 1
ATOM 682 O O . ASN A 1 84 ? -26.976 -28.284 36.489 1.00 48.31 84 ASN A O 1
ATOM 686 N N . LEU A 1 85 ? -25.193 -29.489 37.168 1.00 48.12 85 LEU A N 1
ATOM 687 C CA . LEU A 1 85 ? -24.390 -29.418 35.962 1.00 48.12 85 LEU A CA 1
ATOM 688 C C . LEU A 1 85 ? -25.048 -30.332 34.925 1.00 48.12 85 LEU A C 1
ATOM 690 O O . LEU A 1 85 ? -25.077 -31.545 35.111 1.00 48.12 85 LEU A O 1
ATOM 694 N N . TYR A 1 86 ? -25.547 -29.769 33.829 1.00 45.69 86 TYR A N 1
ATOM 695 C CA . TYR A 1 86 ? -25.817 -30.551 32.628 1.00 45.69 86 TYR A CA 1
ATOM 696 C C . TYR A 1 86 ? -25.327 -29.783 31.403 1.00 45.69 86 TYR A C 1
ATOM 698 O O . TYR A 1 86 ? -25.983 -28.884 30.882 1.00 45.69 86 TYR A O 1
ATOM 706 N N . PHE A 1 87 ? -24.110 -30.127 30.989 1.00 52.91 87 PHE A N 1
ATOM 707 C CA . PHE A 1 87 ? -23.602 -29.891 29.644 1.00 52.91 87 PHE A CA 1
ATOM 708 C C . PHE A 1 87 ? -24.312 -30.848 28.671 1.00 52.91 87 PHE A C 1
ATOM 710 O O . PHE A 1 87 ? -24.316 -32.050 28.927 1.00 52.91 87 PHE A O 1
ATOM 717 N N . PRO A 1 88 ? -24.772 -30.377 27.504 1.00 54.81 88 PRO A N 1
ATOM 718 C CA . PRO A 1 88 ? -24.776 -31.185 26.288 1.00 54.81 88 PRO A CA 1
ATOM 719 C C . PRO A 1 88 ? -23.741 -30.574 25.331 1.00 54.81 88 PRO A C 1
ATOM 721 O O . PRO A 1 88 ? -23.899 -29.465 24.831 1.00 54.81 88 PRO A O 1
ATOM 724 N N . MET A 1 89 ? -22.518 -31.099 25.308 1.00 44.97 89 MET A N 1
ATOM 725 C CA . MET A 1 89 ? -22.061 -32.196 24.446 1.00 44.97 89 MET A CA 1
ATOM 726 C C . MET A 1 89 ? -22.295 -31.923 22.948 1.00 44.97 89 MET A C 1
ATOM 728 O O . MET A 1 89 ? -23.401 -32.027 22.424 1.00 44.97 89 MET A O 1
ATOM 732 N N . PHE A 1 90 ? -21.189 -31.572 22.286 1.00 45.41 90 PHE A N 1
ATOM 733 C CA . PHE A 1 90 ? -20.974 -31.606 20.842 1.00 45.41 90 PHE A CA 1
ATOM 734 C C . PHE A 1 90 ? -21.596 -32.861 20.212 1.00 45.41 90 PHE A C 1
ATOM 736 O O . PHE A 1 90 ? -21.280 -33.972 20.626 1.00 45.41 90 PHE A O 1
ATOM 743 N N . SER A 1 91 ? -22.396 -32.693 19.160 1.00 46.69 91 SER A N 1
ATOM 744 C CA . SER A 1 91 ? -22.741 -33.784 18.243 1.00 46.69 91 SER A CA 1
ATOM 745 C C . SER A 1 91 ? -22.166 -33.477 16.866 1.00 46.69 91 SER A C 1
ATOM 747 O O . SER A 1 91 ? -22.649 -32.613 16.138 1.00 46.69 91 SER A O 1
ATOM 749 N N . ILE A 1 92 ? -21.076 -34.176 16.555 1.00 50.28 92 ILE A N 1
ATOM 750 C CA . ILE A 1 92 ? -20.474 -34.283 15.229 1.00 50.28 92 ILE A CA 1
ATOM 751 C C . ILE A 1 92 ? -21.368 -35.230 14.422 1.00 50.28 92 ILE A C 1
ATOM 753 O O . ILE A 1 92 ? -21.467 -36.408 14.751 1.00 50.28 92 ILE A O 1
ATOM 757 N N . GLY A 1 93 ? -22.028 -34.723 13.381 1.00 45.06 93 GLY A N 1
ATOM 758 C CA . GLY A 1 93 ? -22.735 -35.545 12.399 1.00 45.06 93 GLY A CA 1
ATOM 759 C C . GLY A 1 93 ? -21.836 -35.826 11.199 1.00 45.06 93 GLY A C 1
ATOM 760 O O . GLY A 1 93 ? -21.568 -34.926 10.407 1.00 45.06 93 GLY A O 1
ATOM 761 N N . ALA A 1 94 ? -21.371 -37.067 11.079 1.00 48.25 94 ALA A N 1
ATOM 762 C CA . ALA A 1 94 ? -20.664 -37.604 9.921 1.00 48.25 94 ALA A CA 1
ATOM 763 C C . ALA A 1 94 ? -21.509 -38.703 9.242 1.00 48.25 94 ALA A C 1
ATOM 765 O O . ALA A 1 94 ? -22.260 -39.399 9.920 1.00 48.25 94 ALA A O 1
ATOM 766 N N . THR A 1 95 ? -21.273 -38.891 7.932 1.00 51.09 95 THR A N 1
ATOM 767 C CA . THR A 1 95 ? -21.664 -40.009 7.023 1.00 51.09 95 THR A CA 1
ATOM 768 C C . THR A 1 95 ? -23.119 -40.025 6.506 1.00 51.09 95 THR A C 1
ATOM 770 O O . THR A 1 95 ? -24.046 -40.040 7.301 1.00 51.09 95 THR A O 1
ATOM 773 N N . ARG A 1 96 ? -23.352 -39.743 5.201 1.00 49.72 96 ARG A N 1
ATOM 774 C CA . ARG A 1 96 ? -23.375 -40.630 3.988 1.00 49.72 96 ARG A CA 1
ATOM 775 C C . ARG 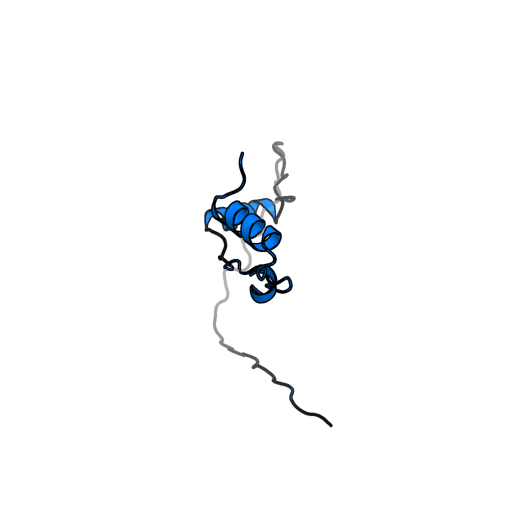A 1 96 ? -24.555 -41.627 3.990 1.00 49.72 96 ARG A C 1
ATOM 777 O O . ARG A 1 96 ? -24.944 -42.038 5.077 1.00 49.72 96 ARG A O 1
ATOM 784 N N . PRO A 1 97 ? -25.173 -41.993 2.846 1.00 60.09 97 PRO A N 1
ATOM 785 C CA . PRO A 1 97 ? -24.566 -42.511 1.602 1.00 60.09 97 PRO A CA 1
ATOM 786 C C . PRO A 1 97 ? -24.236 -41.474 0.525 1.00 60.09 97 PRO A C 1
ATOM 788 O O . PRO A 1 97 ? -25.044 -40.546 0.313 1.00 60.09 97 PRO A O 1
#

Radius of gyration: 33.79 Å; chains: 1; bounding box: 62×60×79 Å

pLDDT: mean 70.67, std 20.56, range [36.75, 96.5]